Protein AF-A0A956EFL2-F1 (afdb_monomer_lite)

Structure (mmCIF, N/CA/C/O backbone):
data_AF-A0A956EFL2-F1
#
_entry.id   AF-A0A956EFL2-F1
#
loop_
_atom_site.group_PDB
_atom_site.id
_atom_site.type_symbol
_atom_site.label_atom_id
_atom_site.label_alt_id
_atom_site.label_comp_id
_atom_site.label_asym_id
_atom_site.label_entity_id
_atom_site.label_seq_id
_atom_site.pdbx_PDB_ins_code
_atom_site.Cartn_x
_atom_site.Cartn_y
_atom_site.Cartn_z
_atom_site.occupancy
_atom_site.B_iso_or_equiv
_atom_site.auth_seq_id
_atom_site.auth_comp_id
_atom_site.auth_asym_id
_atom_site.auth_atom_id
_atom_site.pdbx_PDB_model_num
ATOM 1 N N . MET A 1 1 ? 13.734 16.684 4.865 1.00 51.09 1 MET A N 1
ATOM 2 C CA . MET A 1 1 ? 12.947 16.295 3.676 1.00 51.09 1 MET A CA 1
ATOM 3 C C .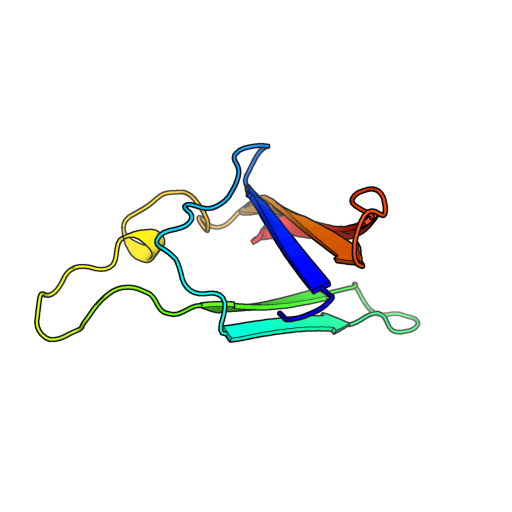 MET A 1 1 ? 13.394 14.912 3.263 1.00 51.09 1 MET A C 1
ATOM 5 O O . MET A 1 1 ? 14.566 14.745 2.950 1.00 51.09 1 MET A O 1
ATOM 9 N N . THR A 1 2 ? 12.513 13.916 3.330 1.00 57.50 2 THR A N 1
ATOM 10 C CA . THR A 1 2 ? 12.775 12.629 2.682 1.00 57.50 2 THR A CA 1
ATOM 11 C C . THR A 1 2 ? 12.754 12.868 1.172 1.00 57.50 2 THR A C 1
ATOM 13 O O . THR A 1 2 ? 11.805 13.477 0.682 1.00 57.50 2 THR A O 1
ATOM 16 N N . PRO A 1 3 ? 13.774 12.444 0.411 1.00 81.12 3 PRO A N 1
ATOM 17 C CA . PRO A 1 3 ? 13.805 12.682 -1.030 1.00 81.12 3 PRO A CA 1
ATOM 18 C C . PRO A 1 3 ? 12.798 11.802 -1.787 1.00 81.12 3 PRO A C 1
ATOM 20 O O . PRO A 1 3 ? 12.666 11.939 -2.995 1.00 81.12 3 PRO A O 1
ATOM 23 N N . TYR A 1 4 ? 12.072 10.925 -1.086 1.00 86.56 4 TYR A N 1
ATOM 24 C CA . TYR A 1 4 ? 11.052 10.046 -1.641 1.00 86.56 4 TYR A CA 1
ATOM 25 C C . TYR A 1 4 ? 9.658 10.478 -1.176 1.00 86.56 4 TYR A C 1
ATOM 27 O O . TYR A 1 4 ? 9.450 10.737 0.011 1.00 86.56 4 TYR A O 1
ATOM 35 N N . THR A 1 5 ? 8.706 10.526 -2.107 1.00 91.81 5 THR A N 1
ATOM 36 C CA . THR A 1 5 ? 7.268 10.669 -1.833 1.00 91.81 5 THR A CA 1
ATOM 37 C C . THR A 1 5 ? 6.564 9.385 -2.260 1.00 91.81 5 THR A C 1
ATOM 39 O O . THR A 1 5 ? 6.765 8.935 -3.388 1.00 91.81 5 THR A O 1
ATOM 42 N N . ALA A 1 6 ? 5.748 8.802 -1.381 1.00 93.25 6 ALA A N 1
ATOM 43 C CA . ALA A 1 6 ? 4.923 7.644 -1.703 1.00 93.25 6 ALA A CA 1
ATOM 44 C C . ALA A 1 6 ? 3.466 8.056 -1.918 1.00 93.25 6 ALA A C 1
ATOM 46 O O . ALA A 1 6 ? 2.882 8.741 -1.081 1.00 93.25 6 ALA A O 1
ATOM 47 N N . THR A 1 7 ? 2.876 7.588 -3.014 1.00 94.69 7 THR A N 1
ATOM 48 C CA . THR A 1 7 ? 1.473 7.828 -3.359 1.00 94.69 7 THR A CA 1
ATOM 49 C C . THR A 1 7 ? 0.765 6.484 -3.478 1.00 94.69 7 THR A C 1
ATOM 51 O O . THR A 1 7 ? 1.077 5.687 -4.363 1.00 94.69 7 THR A O 1
ATOM 54 N N . ILE A 1 8 ? -0.201 6.229 -2.593 1.00 95.31 8 ILE A N 1
ATOM 55 C CA . ILE A 1 8 ? -1.031 5.019 -2.616 1.00 95.31 8 ILE A CA 1
ATOM 56 C C . ILE A 1 8 ? -2.385 5.382 -3.214 1.00 95.31 8 ILE A C 1
ATOM 58 O O . ILE A 1 8 ? -3.018 6.349 -2.782 1.00 95.31 8 ILE A O 1
ATOM 62 N N . LYS A 1 9 ? -2.840 4.604 -4.195 1.00 96.44 9 LYS A N 1
ATOM 63 C CA . LYS A 1 9 ? -4.163 4.756 -4.808 1.00 96.44 9 LYS A CA 1
ATOM 64 C C . LYS A 1 9 ? -4.979 3.484 -4.624 1.00 96.44 9 LYS A C 1
ATOM 66 O O . LYS A 1 9 ? -4.458 2.404 -4.869 1.00 96.44 9 LYS A O 1
ATOM 71 N N . SER A 1 10 ? -6.248 3.621 -4.252 1.00 95.94 10 SER A N 1
ATOM 72 C CA . SER A 1 10 ? -7.249 2.548 -4.227 1.00 95.94 10 SER A CA 1
ATOM 73 C C . SER A 1 10 ? -8.363 2.880 -5.211 1.00 95.94 10 SER A C 1
ATOM 75 O O . SER A 1 10 ? -9.006 3.920 -5.074 1.00 95.94 10 SER A O 1
ATOM 77 N N . GLU A 1 11 ? -8.556 2.052 -6.243 1.00 95.06 11 GLU A N 1
ATOM 78 C CA . GLU A 1 11 ? -9.505 2.318 -7.344 1.00 95.06 11 GLU A CA 1
ATOM 79 C C . GLU A 1 11 ? -9.342 3.737 -7.938 1.00 95.06 11 GLU A C 1
ATOM 81 O O . GLU A 1 11 ? -10.308 4.443 -8.221 1.00 95.06 11 GLU A O 1
ATOM 86 N N . GLY A 1 12 ? -8.092 4.202 -8.058 1.00 93.06 12 GLY A 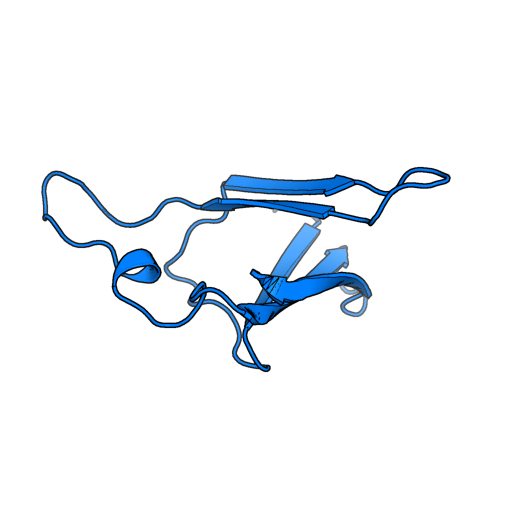N 1
ATOM 87 C CA . GLY A 1 12 ? -7.751 5.545 -8.540 1.00 93.06 12 GLY A CA 1
ATOM 88 C C . GLY A 1 12 ? -7.874 6.673 -7.505 1.00 93.06 12 GLY A C 1
ATOM 89 O O . GLY A 1 12 ? -7.354 7.764 -7.745 1.00 93.06 12 GLY A O 1
ATOM 90 N N . LYS A 1 13 ? -8.484 6.434 -6.337 1.00 94.44 13 LYS A N 1
ATOM 91 C CA . LYS A 1 13 ? -8.559 7.409 -5.239 1.00 94.44 13 LYS A CA 1
ATOM 92 C C . LYS A 1 13 ? -7.260 7.412 -4.436 1.00 94.44 13 LYS A C 1
ATOM 94 O O . LYS A 1 13 ? -6.827 6.367 -3.964 1.00 94.44 13 LYS A O 1
ATOM 99 N N . VAL A 1 14 ? -6.662 8.586 -4.248 1.00 94.12 14 VAL A N 1
ATOM 100 C CA . VAL A 1 14 ? -5.445 8.757 -3.438 1.00 94.12 14 VAL A CA 1
ATOM 101 C C . VAL A 1 14 ? -5.765 8.584 -1.948 1.00 94.12 14 VAL A C 1
ATOM 103 O O . VAL A 1 14 ? -6.833 8.994 -1.489 1.00 94.12 14 VAL A O 1
ATOM 106 N N . MET A 1 15 ? -4.849 7.948 -1.214 1.00 91.12 15 MET A N 1
ATOM 107 C CA . MET A 1 15 ? -4.925 7.798 0.241 1.00 91.12 15 MET A CA 1
ATOM 108 C C . MET A 1 15 ? -4.970 9.166 0.928 1.00 91.12 15 MET A C 1
ATOM 110 O O . MET A 1 15 ? -4.318 10.112 0.493 1.00 91.12 15 MET A O 1
ATOM 114 N N . ALA A 1 16 ? -5.761 9.261 1.993 1.00 87.06 16 ALA A N 1
ATOM 115 C CA . ALA A 1 16 ? -5.892 10.478 2.781 1.00 87.06 16 ALA A CA 1
ATOM 116 C C . ALA A 1 16 ? -4.537 10.857 3.415 1.00 87.06 16 ALA A C 1
ATOM 118 O O . ALA A 1 16 ? -3.796 9.976 3.850 1.00 87.06 16 ALA A O 1
ATOM 119 N N . ALA A 1 17 ? -4.199 12.148 3.440 1.00 81.88 17 ALA A N 1
ATOM 120 C CA . ALA A 1 17 ? -2.898 12.627 3.926 1.00 81.88 17 ALA A CA 1
ATOM 121 C C . ALA A 1 17 ? -2.764 12.529 5.456 1.00 81.88 17 ALA A C 1
ATOM 123 O O . ALA A 1 17 ? -1.661 12.552 5.989 1.00 81.88 17 ALA A O 1
ATOM 124 N N . GLU A 1 18 ? -3.895 12.409 6.148 1.00 81.25 18 GLU A N 1
ATOM 125 C CA . GLU A 1 18 ? -4.011 12.182 7.585 1.00 81.25 18 GLU A CA 1
ATOM 126 C C . GLU A 1 18 ? -3.512 10.790 7.993 1.00 81.25 18 GLU A C 1
ATOM 128 O O . GLU A 1 18 ? -3.238 10.548 9.166 1.00 81.25 18 GLU A O 1
ATOM 133 N N . VAL A 1 19 ? -3.392 9.874 7.031 1.00 84.19 19 VAL A N 1
ATOM 134 C CA . VAL A 1 19 ? -2.842 8.544 7.257 1.00 84.19 19 VAL A CA 1
ATOM 135 C C . VAL A 1 19 ? -1.329 8.607 7.168 1.00 84.19 19 VAL A C 1
ATOM 137 O O . VAL A 1 19 ? -0.761 8.872 6.105 1.00 84.19 19 VAL A O 1
ATOM 140 N N . GLU A 1 20 ? -0.671 8.231 8.256 1.00 87.75 20 GLU A N 1
ATOM 141 C CA . GLU A 1 20 ? 0.776 8.094 8.271 1.00 87.75 20 GLU A CA 1
ATOM 142 C C . GLU A 1 20 ? 1.202 6.721 7.735 1.00 87.75 20 GLU A C 1
ATOM 144 O O . GLU A 1 20 ? 0.847 5.664 8.262 1.00 87.75 20 GLU A O 1
ATOM 149 N N . LEU A 1 21 ? 1.991 6.736 6.663 1.00 90.38 21 LEU A N 1
ATOM 150 C CA . LEU A 1 21 ? 2.627 5.550 6.110 1.00 90.38 21 LEU A CA 1
ATOM 151 C C . LEU A 1 21 ? 3.962 5.304 6.823 1.00 90.38 21 LEU A C 1
ATOM 153 O O . LEU A 1 21 ? 4.890 6.100 6.696 1.00 90.38 21 LEU A O 1
ATOM 157 N N . LEU A 1 22 ? 4.079 4.166 7.505 1.00 92.31 22 LEU A N 1
ATOM 158 C CA . LEU A 1 22 ? 5.280 3.788 8.251 1.00 92.31 22 LEU A CA 1
ATOM 159 C C . LEU A 1 22 ? 6.275 3.010 7.387 1.00 92.31 22 LEU A C 1
ATOM 161 O O . LEU A 1 22 ? 7.483 3.220 7.486 1.00 92.31 22 LEU A O 1
ATOM 165 N N . SER A 1 23 ? 5.792 2.097 6.541 1.00 93.50 23 SER A N 1
ATOM 166 C CA . SER A 1 23 ? 6.663 1.355 5.628 1.00 93.50 23 SER A CA 1
ATOM 167 C C . SER A 1 23 ? 5.940 0.821 4.395 1.00 93.50 23 SER A C 1
ATOM 169 O O . SER A 1 23 ? 4.742 0.530 4.413 1.00 93.50 23 SER A O 1
ATOM 171 N N . ILE A 1 24 ? 6.713 0.677 3.316 1.00 94.50 24 ILE A N 1
ATOM 172 C CA . ILE A 1 24 ? 6.336 -0.040 2.098 1.00 94.50 24 ILE A CA 1
ATOM 173 C C . ILE A 1 24 ? 7.426 -1.064 1.815 1.00 94.50 24 ILE A C 1
ATOM 175 O O . ILE A 1 24 ? 8.605 -0.722 1.738 1.00 94.50 24 ILE A O 1
ATOM 179 N N . GLU A 1 25 ? 7.020 -2.303 1.582 1.00 96.44 25 GLU A N 1
ATOM 180 C CA . GLU A 1 25 ? 7.880 -3.358 1.073 1.00 96.44 25 GLU A CA 1
ATOM 181 C C . GLU A 1 25 ? 7.230 -3.964 -0.172 1.00 96.44 25 GLU A C 1
ATOM 183 O O . GLU A 1 25 ? 6.098 -4.434 -0.118 1.00 96.44 25 GLU A O 1
ATOM 188 N N . VAL A 1 26 ? 7.936 -3.953 -1.304 1.00 96.38 26 VAL A N 1
ATOM 189 C CA . VAL A 1 26 ? 7.492 -4.620 -2.536 1.00 96.38 26 VAL A CA 1
ATOM 190 C C . VAL A 1 26 ? 8.454 -5.754 -2.839 1.00 96.38 26 VAL A C 1
ATOM 192 O O . VAL A 1 26 ? 9.647 -5.526 -3.041 1.00 96.38 26 VAL A O 1
ATOM 195 N N . ARG A 1 27 ? 7.933 -6.980 -2.896 1.00 96.88 27 ARG A N 1
ATOM 196 C CA . ARG A 1 27 ? 8.713 -8.187 -3.172 1.00 96.88 27 ARG A CA 1
ATOM 197 C C . ARG A 1 27 ? 8.403 -8.709 -4.562 1.00 96.88 27 ARG A C 1
ATOM 199 O O . ARG A 1 27 ? 7.254 -8.946 -4.928 1.00 96.88 27 ARG A O 1
ATOM 206 N N . ARG A 1 28 ? 9.464 -8.908 -5.339 1.00 95.44 28 ARG A N 1
ATOM 207 C CA . ARG A 1 28 ? 9.432 -9.525 -6.665 1.00 95.44 28 ARG A CA 1
ATOM 208 C C . ARG A 1 28 ? 10.500 -10.607 -6.686 1.00 95.44 28 ARG A C 1
ATOM 210 O O . ARG A 1 28 ? 11.666 -10.312 -6.440 1.00 95.44 28 ARG A O 1
ATOM 217 N N . ALA A 1 29 ? 10.100 -11.841 -6.954 1.00 95.75 29 ALA A N 1
ATOM 218 C CA . ALA A 1 29 ? 10.995 -12.990 -7.001 1.00 95.75 29 ALA A CA 1
ATOM 219 C C . ALA A 1 29 ? 10.632 -13.889 -8.189 1.00 95.75 29 ALA A C 1
ATOM 221 O O . ALA A 1 29 ? 9.4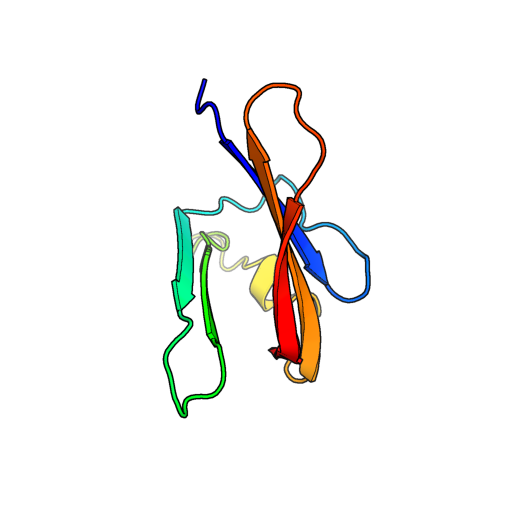89 -13.886 -8.648 1.00 95.75 29 ALA A O 1
ATOM 222 N N . LEU A 1 30 ? 11.613 -14.641 -8.690 1.00 96.81 30 LEU A N 1
ATOM 223 C CA . LEU A 1 30 ? 11.398 -15.616 -9.762 1.00 96.81 30 LEU A CA 1
ATOM 224 C C . LEU A 1 30 ? 10.432 -16.714 -9.292 1.00 96.81 30 LEU A C 1
ATOM 226 O O . LEU A 1 30 ? 10.479 -17.122 -8.130 1.00 96.81 30 LEU A O 1
ATOM 230 N N . ASP A 1 31 ? 9.549 -17.164 -10.186 1.00 96.44 31 ASP A N 1
ATOM 231 C CA . ASP A 1 31 ? 8.503 -18.166 -9.921 1.00 96.44 31 ASP A CA 1
ATOM 232 C C . ASP A 1 31 ? 7.624 -17.866 -8.695 1.00 96.44 31 ASP A C 1
ATOM 234 O O . ASP A 1 31 ? 7.150 -18.771 -8.001 1.00 96.44 31 ASP A O 1
ATOM 238 N N . ARG A 1 32 ? 7.412 -16.583 -8.383 1.00 96.44 32 ARG A N 1
ATOM 239 C CA . ARG A 1 32 ? 6.530 -16.133 -7.302 1.00 96.44 32 ARG A CA 1
ATOM 240 C C . ARG A 1 32 ? 5.630 -15.008 -7.782 1.00 96.44 32 ARG A C 1
ATOM 242 O O . ARG A 1 32 ? 6.027 -14.179 -8.598 1.00 96.44 32 ARG A O 1
ATOM 249 N N . ILE A 1 33 ? 4.416 -14.975 -7.244 1.00 95.50 33 ILE A N 1
ATOM 250 C CA . ILE A 1 33 ? 3.500 -13.856 -7.451 1.00 95.50 33 ILE A CA 1
ATOM 251 C C . ILE A 1 33 ? 4.079 -12.647 -6.698 1.00 95.50 33 ILE A C 1
ATOM 253 O O . ILE A 1 33 ? 4.375 -12.779 -5.510 1.00 95.50 33 ILE A O 1
ATOM 257 N N . PRO A 1 34 ? 4.282 -11.492 -7.358 1.00 95.94 34 PRO A N 1
ATOM 258 C CA . PRO A 1 34 ? 4.717 -10.278 -6.682 1.00 95.94 34 PRO A CA 1
ATOM 259 C C . PRO A 1 34 ? 3.726 -9.845 -5.605 1.00 95.94 34 PRO A C 1
ATOM 261 O O . PRO A 1 34 ? 2.518 -9.846 -5.836 1.00 95.94 34 PRO A O 1
ATOM 264 N N . GLU A 1 35 ? 4.242 -9.399 -4.467 1.00 96.75 35 GLU A N 1
ATOM 265 C CA . GLU A 1 35 ? 3.434 -8.935 -3.340 1.00 96.75 35 GLU A CA 1
ATOM 266 C C . GLU A 1 35 ? 3.923 -7.575 -2.839 1.00 96.75 35 GLU A C 1
ATOM 268 O O . GLU A 1 35 ? 5.085 -7.196 -3.025 1.00 96.75 35 GLU A O 1
ATOM 273 N N . ALA A 1 36 ? 3.022 -6.836 -2.197 1.00 97.06 36 ALA A N 1
ATOM 274 C CA . ALA A 1 36 ? 3.345 -5.602 -1.504 1.00 97.06 36 ALA A CA 1
ATOM 275 C C . ALA A 1 36 ? 2.789 -5.643 -0.084 1.00 97.06 36 ALA A C 1
ATOM 277 O O . ALA A 1 36 ? 1.651 -6.051 0.140 1.00 97.06 36 ALA A O 1
ATOM 278 N N . ARG A 1 37 ? 3.595 -5.186 0.870 1.00 96.38 37 ARG A N 1
ATOM 279 C CA . ARG A 1 37 ? 3.231 -5.033 2.272 1.00 96.38 37 ARG A CA 1
ATOM 280 C C . ARG A 1 37 ? 3.312 -3.558 2.633 1.00 96.38 37 ARG A C 1
ATOM 282 O O . ARG A 1 37 ? 4.351 -2.929 2.439 1.00 96.38 37 ARG A O 1
ATOM 289 N N . LEU A 1 38 ? 2.221 -3.023 3.169 1.00 94.00 38 LEU A N 1
ATOM 290 C CA . LEU A 1 38 ? 2.157 -1.666 3.696 1.00 94.00 38 LEU A CA 1
ATOM 291 C C . LEU A 1 38 ? 1.939 -1.729 5.204 1.00 94.00 38 LEU A C 1
ATOM 293 O O . LEU A 1 38 ? 1.164 -2.552 5.690 1.00 94.00 38 LEU A O 1
ATOM 297 N N . VAL A 1 39 ? 2.616 -0.850 5.933 1.00 94.06 39 VAL A N 1
ATOM 298 C CA . VAL A 1 39 ? 2.355 -0.610 7.352 1.00 94.06 39 VAL A CA 1
ATOM 299 C C . VAL A 1 39 ? 1.942 0.845 7.492 1.00 94.06 39 VAL A C 1
ATOM 301 O O . VAL A 1 39 ? 2.690 1.742 7.106 1.00 94.06 39 VAL A O 1
ATOM 304 N N . VAL A 1 40 ? 0.742 1.069 8.020 1.00 91.88 40 VAL A N 1
ATOM 305 C CA . VAL A 1 40 ? 0.150 2.394 8.223 1.00 91.88 40 VAL A CA 1
ATOM 306 C C . VAL A 1 40 ? -0.230 2.566 9.686 1.00 91.88 40 VAL A C 1
ATOM 308 O O . VAL A 1 40 ? -0.577 1.592 10.358 1.00 91.88 40 VAL A O 1
ATOM 311 N N . LEU A 1 41 ? -0.157 3.798 10.173 1.00 90.12 41 LEU A N 1
ATOM 312 C CA . LEU A 1 41 ? -0.728 4.173 11.456 1.00 90.12 41 LEU A CA 1
ATOM 313 C C . LEU A 1 41 ? -2.206 4.508 11.239 1.00 90.12 41 LEU A C 1
ATOM 315 O O . LEU A 1 41 ? -2.535 5.429 10.491 1.00 90.12 41 LEU A O 1
ATOM 319 N N . ASP A 1 42 ? -3.090 3.748 11.877 1.00 88.00 42 ASP A N 1
ATOM 320 C CA . ASP A 1 42 ? -4.535 3.931 11.763 1.00 88.00 42 ASP A CA 1
ATOM 321 C C . ASP A 1 42 ? -5.105 4.362 13.114 1.00 88.00 42 ASP A C 1
ATOM 323 O O . ASP A 1 42 ? -5.302 3.541 14.008 1.00 88.00 42 ASP A O 1
ATOM 327 N N . GLY A 1 43 ? -5.315 5.670 13.264 1.00 85.12 43 GLY A N 1
ATOM 328 C CA . GLY A 1 43 ? -6.015 6.250 14.406 1.00 85.12 43 GLY A CA 1
ATOM 329 C C . GLY A 1 43 ? -5.421 5.917 15.780 1.00 85.12 43 GLY A C 1
ATOM 330 O O . GLY A 1 43 ? -4.205 5.820 15.955 1.00 85.12 43 GLY A O 1
ATOM 331 N N . SER A 1 44 ? -6.287 5.809 16.793 1.00 84.69 44 SER A N 1
ATOM 332 C CA . SER A 1 44 ? -5.879 5.571 18.182 1.00 84.69 44 SER A CA 1
ATOM 333 C C . SER A 1 44 ? -6.875 4.702 18.938 1.00 84.69 44 SER A C 1
ATOM 335 O O . SER A 1 44 ? -8.082 4.940 18.937 1.00 84.69 44 SER A O 1
ATOM 337 N N . VAL A 1 45 ? -6.344 3.748 19.704 1.00 84.75 45 VAL A N 1
ATOM 338 C CA . VAL A 1 45 ? -7.132 2.917 20.627 1.00 84.75 45 VAL A CA 1
ATOM 339 C C . VAL A 1 45 ? -7.837 3.770 21.687 1.00 84.75 45 VAL A C 1
ATOM 341 O O . VAL A 1 45 ? -8.932 3.425 22.117 1.00 84.75 45 VAL A O 1
ATOM 344 N N . ALA A 1 46 ? -7.239 4.893 22.097 1.00 86.12 46 ALA A N 1
ATOM 345 C CA . ALA A 1 46 ? -7.799 5.746 23.143 1.00 86.12 46 ALA A CA 1
ATOM 346 C C . ALA A 1 46 ? -9.082 6.469 22.698 1.00 86.12 46 ALA A C 1
ATOM 348 O O . ALA A 1 46 ? -9.967 6.697 23.518 1.00 86.12 46 ALA A O 1
ATOM 349 N N . THR A 1 47 ? -9.181 6.828 21.414 1.00 84.69 47 THR A N 1
ATOM 350 C CA . THR A 1 47 ? -10.376 7.458 20.830 1.00 84.69 47 THR A CA 1
ATOM 351 C C . THR A 1 47 ? -11.350 6.434 20.253 1.00 84.69 47 THR A C 1
ATOM 353 O O . THR A 1 47 ? -12.516 6.761 20.055 1.00 84.69 47 THR A O 1
ATOM 356 N N . GLY A 1 48 ? -10.889 5.206 19.991 1.00 84.88 48 GLY A N 1
ATOM 357 C CA . GLY A 1 48 ? -11.682 4.165 19.335 1.00 84.88 48 GLY A CA 1
ATOM 358 C C . GLY A 1 48 ? -11.990 4.476 17.869 1.00 84.88 48 GLY A C 1
ATOM 359 O O . GLY A 1 48 ? -12.901 3.876 17.303 1.00 84.88 48 GLY A O 1
ATOM 360 N N . ASP A 1 49 ? -11.259 5.415 17.266 1.00 85.06 49 ASP A N 1
ATOM 361 C CA . ASP A 1 49 ? -11.452 5.832 15.881 1.00 85.06 49 ASP A CA 1
ATOM 362 C C . ASP A 1 49 ? -10.291 5.339 15.016 1.00 85.06 49 ASP A C 1
ATOM 364 O O . ASP A 1 49 ? -9.124 5.551 15.356 1.00 85.06 49 ASP A O 1
ATOM 368 N N . PHE A 1 50 ? -10.640 4.677 13.913 1.00 87.44 50 PHE A N 1
ATOM 369 C CA . PHE A 1 50 ? -9.739 3.990 12.985 1.00 87.44 50 PHE A CA 1
ATOM 370 C C . PHE A 1 50 ? -10.144 4.340 11.546 1.00 87.44 50 PHE A C 1
ATOM 372 O O . PHE A 1 50 ? -10.851 3.566 10.889 1.00 87.44 50 PHE A O 1
ATOM 379 N N . PRO A 1 51 ? -9.785 5.541 11.057 1.00 86.19 51 PRO A N 1
ATOM 380 C CA . PRO A 1 51 ? -10.289 6.075 9.796 1.00 86.19 51 PRO A CA 1
ATOM 381 C C . PRO A 1 51 ? -10.043 5.171 8.587 1.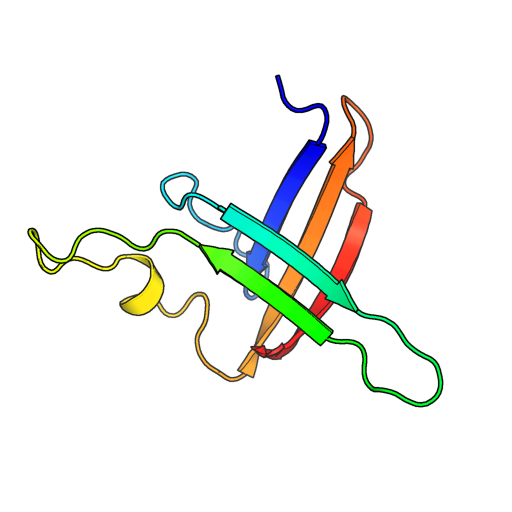00 86.19 51 PRO A C 1
ATOM 383 O O . PRO A 1 51 ? -10.892 5.105 7.697 1.00 86.19 51 PRO A O 1
ATOM 386 N N . ILE A 1 52 ? -8.913 4.459 8.537 1.00 88.44 52 ILE A N 1
ATOM 387 C CA . ILE A 1 52 ? -8.635 3.531 7.442 1.00 88.44 52 ILE A CA 1
ATOM 388 C C . ILE A 1 52 ? -9.486 2.284 7.558 1.00 88.44 52 ILE A C 1
ATOM 390 O O . ILE A 1 52 ? -10.139 1.922 6.576 1.00 88.44 52 ILE A O 1
ATOM 394 N N . SER A 1 53 ? -9.467 1.631 8.716 1.00 87.12 53 SER A N 1
ATOM 395 C CA . SER A 1 53 ?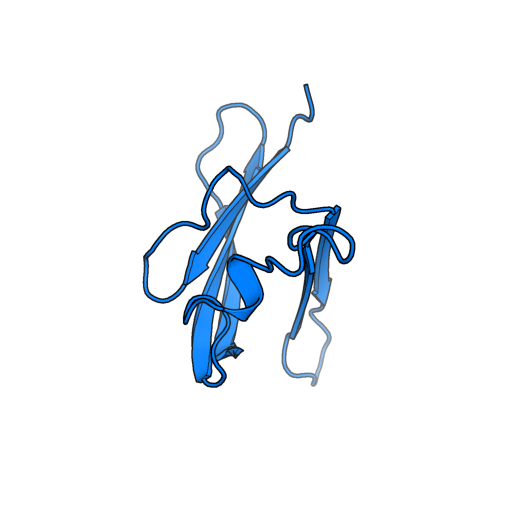 -10.157 0.356 8.914 1.00 87.12 53 SER A CA 1
ATOM 396 C C . SER A 1 53 ? -11.670 0.509 8.776 1.00 87.12 53 SER A C 1
ATOM 398 O O . SER A 1 53 ? -12.343 -0.387 8.275 1.00 87.12 53 SER A O 1
ATOM 400 N N . ASN A 1 54 ? -12.199 1.677 9.146 1.00 88.56 54 ASN A N 1
ATOM 401 C CA . ASN A 1 54 ? -13.609 2.027 8.985 1.00 88.56 54 ASN A CA 1
ATOM 402 C C . ASN A 1 54 ? -13.969 2.429 7.541 1.00 88.56 54 ASN A C 1
ATOM 404 O O . ASN A 1 54 ? -15.146 2.594 7.216 1.00 88.56 54 ASN A O 1
ATOM 408 N N . SER A 1 55 ? -12.978 2.603 6.662 1.00 89.62 55 SER A N 1
ATOM 409 C CA . SER A 1 55 ? -13.179 2.975 5.262 1.00 89.62 55 SER A CA 1
ATOM 410 C C . SER A 1 55 ? -13.132 1.769 4.321 1.00 89.62 55 SER A C 1
ATOM 412 O O . SER A 1 55 ? -12.540 0.732 4.600 1.00 89.62 55 SER A O 1
ATOM 414 N N . ALA A 1 56 ? -13.672 1.943 3.114 1.00 92.12 56 ALA A N 1
ATOM 415 C CA . ALA A 1 56 ? -13.553 0.951 2.045 1.00 92.12 56 ALA A CA 1
ATOM 416 C C . ALA A 1 56 ? -12.209 1.012 1.284 1.00 92.12 56 ALA A C 1
ATOM 418 O O . ALA A 1 56 ? -12.084 0.379 0.234 1.00 92.12 56 ALA A O 1
ATOM 419 N N . PHE A 1 57 ? -11.231 1.804 1.749 1.00 92.12 57 PHE A N 1
ATOM 420 C CA . PHE A 1 57 ? -9.992 2.061 1.006 1.00 92.12 57 PHE A CA 1
ATOM 421 C C . PHE A 1 57 ? -9.139 0.796 0.844 1.00 92.12 57 PHE A C 1
ATOM 423 O O . PHE A 1 57 ? -8.694 0.507 -0.264 1.00 92.12 57 PHE A O 1
ATOM 430 N N . PHE A 1 58 ? -8.981 0.011 1.913 1.00 92.88 58 PHE A N 1
ATOM 431 C CA . PHE A 1 58 ? -8.311 -1.296 1.895 1.00 92.88 58 PHE A CA 1
ATOM 432 C C . PHE A 1 58 ? -9.307 -2.455 2.072 1.00 92.88 58 PHE A C 1
ATOM 434 O O . PHE A 1 58 ? -9.015 -3.446 2.734 1.00 92.88 58 PHE A O 1
ATOM 441 N N . ALA A 1 59 ? -10.509 -2.336 1.500 1.00 94.12 59 ALA A N 1
ATOM 442 C CA . ALA A 1 59 ? -11.429 -3.469 1.451 1.00 94.12 59 ALA A CA 1
ATOM 443 C C . ALA A 1 59 ? -10.866 -4.581 0.547 1.00 94.12 59 ALA A C 1
ATOM 445 O O . ALA A 1 59 ? -10.258 -4.299 -0.487 1.00 94.12 59 ALA A O 1
ATOM 446 N N . ILE A 1 60 ? -11.110 -5.840 0.918 1.00 94.12 60 ILE A N 1
ATOM 447 C CA . ILE A 1 60 ? -10.632 -7.018 0.177 1.00 94.12 60 ILE A CA 1
ATOM 448 C C . ILE A 1 60 ? -11.093 -6.952 -1.285 1.00 94.12 60 ILE A C 1
ATOM 450 O O . ILE A 1 60 ? -12.257 -6.658 -1.572 1.00 94.12 60 ILE A O 1
ATOM 454 N N . GLY A 1 61 ? -10.175 -7.229 -2.212 1.00 94.81 61 GLY A N 1
ATOM 455 C CA . GLY A 1 61 ? -10.439 -7.227 -3.651 1.00 94.81 61 GLY A CA 1
ATOM 456 C C . GLY A 1 61 ? -10.392 -5.849 -4.317 1.00 94.81 61 GLY A C 1
ATOM 457 O O . GLY A 1 61 ? -10.582 -5.765 -5.531 1.00 94.81 61 GLY A O 1
ATOM 458 N N . LYS A 1 62 ? -10.116 -4.770 -3.573 1.00 95.19 62 LYS A N 1
ATOM 459 C CA . LYS A 1 62 ? -9.852 -3.448 -4.160 1.00 95.19 62 LYS A CA 1
ATOM 460 C C . LYS A 1 62 ? -8.518 -3.439 -4.891 1.00 95.19 62 LYS A C 1
ATOM 462 O O . LYS A 1 62 ? -7.524 -3.957 -4.382 1.00 95.19 62 LYS A O 1
ATOM 467 N N . ARG A 1 63 ? -8.470 -2.808 -6.065 1.00 96.62 63 ARG A N 1
ATOM 468 C CA . ARG A 1 63 ? -7.215 -2.586 -6.783 1.00 96.62 63 ARG A CA 1
ATOM 469 C C . ARG A 1 63 ? -6.419 -1.463 -6.124 1.00 96.62 63 ARG A C 1
ATOM 471 O O . ARG A 1 63 ? -6.887 -0.326 -6.071 1.00 96.62 63 ARG A O 1
ATOM 478 N N . ILE A 1 64 ? -5.196 -1.777 -5.705 1.00 96.56 64 ILE A N 1
ATOM 479 C CA . ILE A 1 64 ? -4.232 -0.824 -5.153 1.00 96.56 64 ILE A CA 1
ATOM 480 C C . ILE A 1 64 ? -3.100 -0.589 -6.148 1.00 96.56 64 ILE A C 1
ATOM 482 O O . ILE A 1 64 ? -2.593 -1.527 -6.766 1.00 96.56 64 ILE A O 1
ATOM 486 N N . GLU A 1 65 ? -2.661 0.661 -6.248 1.00 97.25 65 GLU A N 1
ATOM 487 C CA . GLU A 1 65 ? -1.432 1.057 -6.927 1.00 97.25 65 GLU A CA 1
ATOM 488 C C . GLU A 1 65 ? -0.508 1.791 -5.954 1.00 97.25 65 GLU A C 1
ATOM 490 O O . GLU A 1 65 ? -0.945 2.660 -5.197 1.00 97.25 65 GLU A O 1
ATOM 495 N N . ILE A 1 66 ? 0.781 1.453 -5.999 1.00 96.75 66 ILE A N 1
ATOM 496 C CA . ILE A 1 66 ? 1.827 2.107 -5.209 1.00 96.75 66 ILE A CA 1
ATOM 497 C C . ILE A 1 66 ? 2.759 2.823 -6.175 1.00 96.75 66 ILE A C 1
ATOM 499 O O . ILE A 1 66 ? 3.360 2.193 -7.055 1.00 96.75 66 ILE A O 1
ATOM 503 N N . LEU A 1 67 ? 2.875 4.136 -6.007 1.00 96.00 67 LEU A N 1
ATOM 504 C CA . LEU A 1 67 ? 3.763 4.991 -6.777 1.00 96.00 67 LEU A CA 1
ATOM 505 C C . LEU A 1 67 ? 4.816 5.607 -5.856 1.00 96.00 67 LEU A C 1
ATOM 507 O O . LEU A 1 67 ? 4.531 5.930 -4.703 1.00 96.00 67 LEU A O 1
ATOM 511 N N . LEU A 1 68 ? 6.028 5.758 -6.380 1.00 94.31 68 LEU A N 1
ATOM 512 C CA . LEU A 1 68 ? 7.120 6.464 -5.727 1.00 94.31 68 LEU A CA 1
ATOM 513 C C . LEU A 1 68 ? 7.636 7.564 -6.645 1.00 94.31 68 LEU A C 1
ATOM 515 O O . LEU A 1 68 ? 7.842 7.340 -7.837 1.00 94.31 68 LEU A O 1
ATOM 519 N N . ARG A 1 69 ? 7.914 8.720 -6.055 1.00 93.75 69 ARG A N 1
ATOM 520 C CA . ARG A 1 69 ? 8.617 9.832 -6.689 1.00 93.75 69 ARG A CA 1
ATOM 521 C C . ARG A 1 69 ? 9.896 10.137 -5.929 1.00 93.75 69 ARG A C 1
ATOM 523 O O . ARG A 1 69 ? 9.879 10.140 -4.697 1.00 93.75 69 ARG A O 1
ATOM 530 N N . TYR A 1 70 ? 10.962 10.447 -6.659 1.00 92.25 70 TYR A N 1
ATOM 531 C CA . TYR A 1 70 ? 12.213 10.961 -6.113 1.00 92.25 70 TYR A CA 1
ATOM 532 C C . TYR A 1 70 ? 12.380 12.445 -6.462 1.00 92.25 70 TYR A C 1
ATOM 534 O O . TYR A 1 70 ? 12.383 12.800 -7.632 1.00 92.25 70 TYR A O 1
ATOM 542 N N . GLY A 1 71 ? 12.499 13.322 -5.463 1.00 89.00 71 GLY A N 1
ATOM 543 C CA . GLY A 1 71 ? 12.610 14.769 -5.683 1.00 89.00 71 GLY A CA 1
ATOM 544 C C . GLY A 1 71 ? 11.495 15.312 -6.587 1.00 89.00 71 GLY A C 1
ATOM 545 O O . GLY A 1 71 ? 10.312 15.151 -6.274 1.00 89.00 71 GLY A O 1
ATOM 546 N N . ASP A 1 72 ? 11.895 15.915 -7.707 1.00 87.31 72 ASP A N 1
ATOM 547 C CA . ASP A 1 72 ? 11.007 16.501 -8.720 1.00 87.31 72 ASP A CA 1
ATOM 548 C C . ASP A 1 72 ? 10.694 15.551 -9.892 1.00 87.31 72 ASP A C 1
ATOM 550 O O . ASP A 1 72 ? 10.064 15.963 -10.869 1.00 87.31 72 ASP A O 1
ATOM 554 N N . ASP A 1 73 ? 11.116 14.284 -9.816 1.00 90.25 73 ASP A N 1
ATOM 555 C CA . ASP A 1 73 ? 10.823 13.293 -10.852 1.00 90.25 73 ASP A CA 1
ATOM 556 C C . ASP A 1 73 ? 9.311 13.028 -10.974 1.00 90.25 73 ASP A C 1
ATOM 558 O O . ASP A 1 73 ? 8.494 13.368 -10.112 1.00 90.25 73 ASP A O 1
ATOM 562 N N . ALA A 1 74 ? 8.912 12.384 -12.068 1.00 91.44 74 ALA A N 1
ATOM 563 C CA . ALA A 1 74 ? 7.547 11.899 -12.212 1.00 91.44 74 ALA A CA 1
ATOM 564 C C . ALA A 1 74 ? 7.274 10.707 -11.275 1.00 91.44 74 ALA A C 1
ATOM 566 O O . ALA A 1 74 ? 8.172 9.930 -10.947 1.00 91.44 74 ALA A O 1
ATOM 567 N N . ASP A 1 75 ? 6.008 10.526 -10.895 1.00 93.69 75 ASP A N 1
ATOM 568 C CA . ASP A 1 75 ? 5.566 9.335 -10.166 1.00 93.69 75 ASP A CA 1
ATOM 569 C C . ASP A 1 75 ? 5.847 8.063 -10.985 1.00 93.69 75 ASP A C 1
ATOM 571 O O . ASP A 1 75 ? 5.316 7.872 -12.083 1.00 93.69 75 ASP A O 1
ATOM 575 N N . ALA A 1 76 ? 6.626 7.144 -10.415 1.00 95.06 76 ALA A N 1
ATOM 576 C CA . ALA A 1 76 ? 6.870 5.823 -10.971 1.00 95.06 76 ALA A CA 1
ATOM 577 C C . ALA A 1 76 ? 6.025 4.775 -10.239 1.00 95.06 76 ALA A C 1
ATOM 579 O O . ALA A 1 76 ? 6.127 4.599 -9.024 1.00 95.06 76 ALA A O 1
ATOM 580 N N . ARG A 1 77 ? 5.197 4.028 -10.977 1.00 95.94 77 ARG A N 1
ATOM 581 C CA . ARG A 1 77 ? 4.407 2.931 -10.401 1.00 95.94 77 ARG A CA 1
ATOM 582 C C . ARG A 1 77 ? 5.288 1.715 -10.119 1.00 95.94 77 ARG A C 1
ATOM 584 O O . ARG A 1 77 ? 5.775 1.066 -11.045 1.00 95.94 77 ARG A O 1
ATOM 591 N N . ILE A 1 78 ? 5.417 1.356 -8.844 1.00 95.50 78 ILE A N 1
ATOM 592 C CA . ILE A 1 78 ? 6.226 0.220 -8.384 1.00 95.50 78 ILE A CA 1
ATOM 593 C C . ILE A 1 78 ? 5.397 -1.019 -8.034 1.00 95.50 78 ILE A C 1
ATOM 595 O O . ILE A 1 78 ? 5.951 -2.110 -7.937 1.00 95.50 78 ILE A O 1
ATOM 599 N N . PHE A 1 79 ? 4.082 -0.905 -7.869 1.00 97.19 79 PHE A N 1
ATOM 600 C CA . PHE A 1 79 ? 3.216 -2.062 -7.651 1.00 97.19 79 PHE A CA 1
ATOM 601 C C . PHE A 1 79 ? 1.788 -1.765 -8.105 1.00 97.19 79 PHE A C 1
ATOM 603 O O . PHE A 1 79 ? 1.326 -0.629 -8.006 1.00 97.19 79 PHE A O 1
ATOM 610 N N . ALA A 1 80 ? 1.104 -2.798 -8.592 1.00 96.69 80 ALA A N 1
ATOM 611 C CA . ALA A 1 80 ? -0.330 -2.802 -8.828 1.00 96.69 80 ALA A CA 1
ATOM 612 C C . ALA A 1 80 ? -0.861 -4.204 -8.520 1.00 96.69 80 ALA A C 1
ATOM 614 O O . ALA A 1 80 ? -0.318 -5.188 -9.023 1.00 96.69 80 ALA A O 1
ATOM 615 N N . GLY A 1 81 ? -1.906 -4.293 -7.707 1.00 96.38 81 GLY A N 1
ATOM 616 C CA . GLY A 1 81 ? -2.439 -5.570 -7.245 1.00 96.38 81 GLY A CA 1
ATOM 617 C C . GLY A 1 81 ? -3.790 -5.417 -6.567 1.00 96.38 81 GLY A C 1
ATOM 618 O O . GLY A 1 81 ? -4.409 -4.357 -6.644 1.00 96.38 81 GLY A O 1
ATOM 619 N N . LEU A 1 82 ? -4.247 -6.490 -5.931 1.00 96.88 82 LEU A N 1
ATOM 620 C CA . LEU A 1 82 ? -5.461 -6.506 -5.117 1.00 96.88 82 LEU A CA 1
ATOM 621 C C . LEU A 1 82 ? -5.084 -6.518 -3.630 1.00 96.88 82 LEU A C 1
ATOM 623 O O . LEU A 1 82 ? -4.006 -7.010 -3.293 1.00 96.88 82 LEU A O 1
ATOM 627 N N . VAL A 1 83 ? -5.967 -5.980 -2.782 1.00 94.44 83 VAL A N 1
ATOM 628 C CA . VAL A 1 83 ? -5.928 -6.155 -1.315 1.00 94.44 83 VAL A CA 1
ATOM 629 C C . VAL A 1 83 ? -6.420 -7.538 -0.925 1.00 94.44 83 VAL A C 1
ATOM 631 O O . VAL A 1 83 ? -7.514 -7.915 -1.416 1.00 94.44 83 VAL A O 1
#

pLDDT: mean 91.28, std 7.3, range [51.09, 97.25]

Radius of gyration: 13.84 Å; chains: 1; bounding box: 27×35×35 Å

Secondary structure (DSSP, 8-state):
--SEEEEEEETTEEPPTTSEEEEEEEE--TTS--EEEEEEE--BTTTTB-TTTTSSTT-TT-EEEEEEEETTSPPEEEEEEE-

Foldseek 3Di:
DPQKDKWKDWVNHTDDPVKAWPDKDWDDDPPD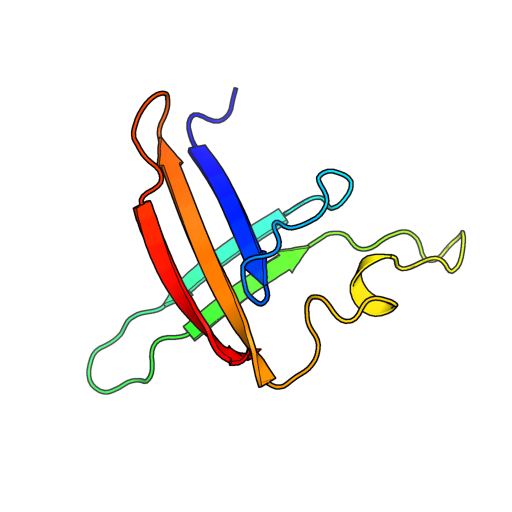DTDIDTDIDADDPVVPHGPVVPDCRQPFFIWMWMWMDGHPRDTDTPDIDTD

Sequence (83 aa):
MTPYTATIKSEGKVMAAEVELLSIEVRRALDRIPEARLVVLDGSVATGDFPISNSAFFAIGKRIEILLRYGDDADARIFAGLV